Protein AF-A0A8S3J7F2-F1 (afdb_monomer_lite)

Sequence (67 aa):
KHSKCRADFLNRVKLNEQLKQGAKESGKSVPLASIKRQPQGPRQQHLVQTGGNKPQIVEPIPYQFVA

Foldseek 3Di:
DDDCVVVVVVVLVVVLVVLCVVCVVVVHDDPPCVNDPDDDDDDDDDDDDCPPPPDDDDDDDDDDDDD

pLDDT: mean 89.12, std 7.07, range [62.38, 96.38]

Organism: NCBI:txid392030

Secondary structure (DSSP, 8-state):
---HHHHHHHHHHHHHHHHHHHHHHTTPPPPHHHHSPPPP-PPPP-PPP-SS-PPPP--PPPP----

InterPro domains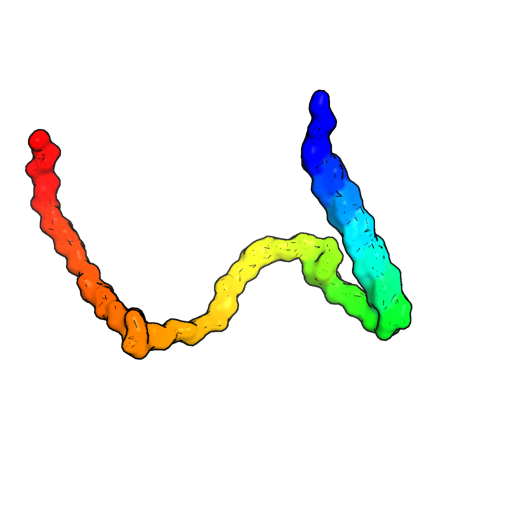:
  IPR001147 Large ribosomal subunit protein eL21 [PTHR20981] 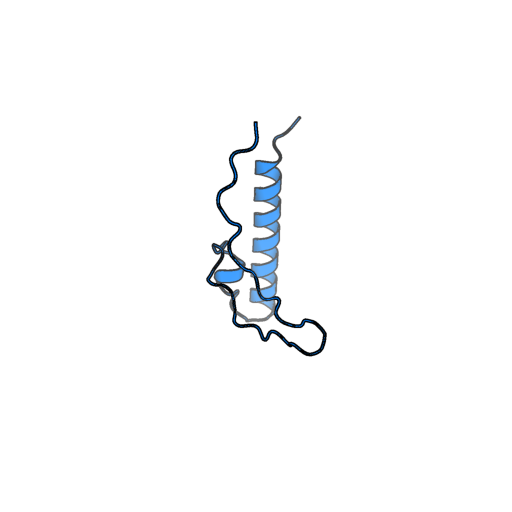(1-67)

Structure (mmCIF, N/CA/C/O backbone):
data_AF-A0A8S3J7F2-F1
#
_entry.id   AF-A0A8S3J7F2-F1
#
loop_
_atom_site.group_PDB
_atom_site.id
_atom_site.type_symbol
_atom_site.label_atom_id
_atom_site.label_alt_id
_atom_site.label_comp_id
_atom_site.label_asym_id
_atom_site.label_entity_id
_atom_site.label_seq_id
_atom_site.pdbx_PDB_ins_code
_atom_site.Cartn_x
_atom_site.Cartn_y
_atom_site.Cartn_z
_atom_site.occupancy
_atom_site.B_iso_or_equiv
_atom_site.auth_seq_id
_atom_site.auth_comp_id
_atom_site.auth_asym_id
_atom_site.auth_atom_id
_atom_site.pdbx_PDB_model_num
ATOM 1 N N . LYS A 1 1 ? -33.719 -5.300 -0.041 1.00 82.69 1 LYS A N 1
ATOM 2 C CA . LYS A 1 1 ? -32.295 -5.719 0.079 1.00 82.69 1 LYS A CA 1
ATOM 3 C C . LYS A 1 1 ? -31.574 -4.726 0.985 1.00 82.69 1 LYS A C 1
ATOM 5 O O . LYS A 1 1 ? -31.713 -3.535 0.750 1.00 82.69 1 LYS A O 1
ATOM 10 N N . HIS A 1 2 ? -30.858 -5.182 2.015 1.00 87.81 2 HIS A N 1
ATOM 11 C CA . HIS A 1 2 ? -30.137 -4.281 2.925 1.00 87.81 2 HIS A CA 1
ATOM 12 C C . HIS A 1 2 ? -28.806 -3.797 2.337 1.00 87.81 2 HIS A C 1
ATOM 14 O O . HIS A 1 2 ? -28.209 -4.463 1.489 1.00 87.81 2 HIS A O 1
ATOM 20 N N . SER A 1 3 ? -28.349 -2.635 2.808 1.00 93.81 3 SER A N 1
ATOM 21 C CA . SER A 1 3 ? -27.082 -2.043 2.383 1.00 93.81 3 SER A CA 1
ATOM 22 C C . SER A 1 3 ? -25.880 -2.804 2.947 1.00 93.81 3 SER A C 1
ATOM 24 O O . SER A 1 3 ? -25.812 -3.099 4.141 1.00 93.81 3 SER A O 1
ATOM 26 N N . LYS A 1 4 ? -24.891 -3.063 2.087 1.00 93.88 4 LYS A N 1
ATOM 27 C CA . LYS A 1 4 ? -23.641 -3.742 2.456 1.00 93.88 4 LYS A CA 1
ATOM 28 C C . LYS A 1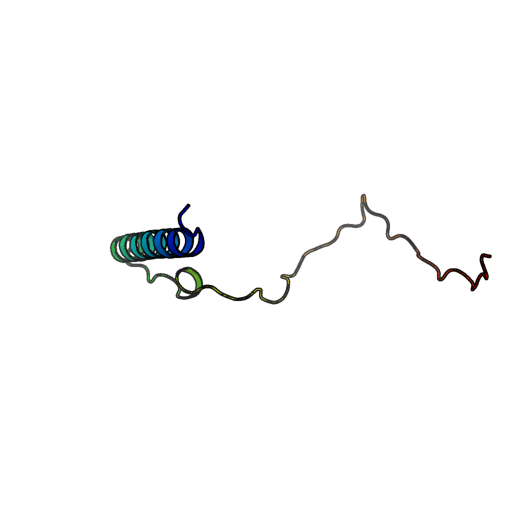 4 ? -22.671 -2.841 3.236 1.00 93.88 4 LYS A C 1
ATOM 30 O O . LYS A 1 4 ? -21.812 -3.365 3.935 1.00 93.88 4 LYS A O 1
ATOM 35 N N . CYS A 1 5 ? -22.822 -1.511 3.186 1.00 94.12 5 CYS A N 1
ATOM 36 C CA . CYS A 1 5 ? -21.908 -0.591 3.881 1.00 94.12 5 CYS A CA 1
ATOM 37 C C . CYS A 1 5 ? -21.979 -0.731 5.412 1.00 94.12 5 CYS A C 1
ATOM 39 O O . CYS A 1 5 ? -20.959 -0.686 6.099 1.00 94.12 5 CYS A O 1
ATOM 41 N N . ARG A 1 6 ? -23.184 -0.959 5.953 1.00 94.75 6 ARG A N 1
ATOM 42 C CA . ARG A 1 6 ? -23.399 -1.189 7.388 1.00 94.75 6 ARG A CA 1
ATOM 43 C C . ARG A 1 6 ? -22.789 -2.518 7.826 1.00 94.75 6 ARG A C 1
ATOM 45 O O . ARG A 1 6 ? -22.188 -2.574 8.895 1.00 94.75 6 ARG A O 1
ATOM 52 N N . ALA A 1 7 ? -22.932 -3.558 7.004 1.00 95.50 7 ALA A N 1
ATOM 53 C CA . ALA A 1 7 ? -22.373 -4.877 7.280 1.00 95.50 7 ALA A CA 1
ATOM 54 C C . ALA A 1 7 ? -20.837 -4.831 7.355 1.00 95.50 7 ALA A C 1
ATOM 56 O O . ALA A 1 7 ? -20.272 -5.304 8.337 1.00 95.50 7 ALA A O 1
ATOM 57 N N . ASP A 1 8 ? -20.176 -4.177 6.392 1.00 94.00 8 ASP A N 1
ATOM 58 C CA . ASP A 1 8 ? -18.718 -3.980 6.409 1.00 94.00 8 ASP A CA 1
ATOM 59 C C . ASP A 1 8 ? -18.245 -3.244 7.675 1.00 94.00 8 ASP A C 1
ATOM 61 O O . ASP A 1 8 ? -17.329 -3.684 8.373 1.00 94.00 8 ASP A O 1
ATOM 65 N N . PHE A 1 9 ? -18.939 -2.163 8.045 1.00 93.94 9 PHE A N 1
ATOM 66 C CA . PHE A 1 9 ? -18.640 -1.431 9.274 1.00 93.94 9 PHE A CA 1
ATOM 67 C C . PHE A 1 9 ? -18.751 -2.312 10.527 1.00 93.94 9 PHE A C 1
ATOM 69 O O . PHE A 1 9 ? -17.853 -2.282 11.369 1.00 93.94 9 PHE A O 1
ATOM 76 N N . LEU A 1 10 ? -19.834 -3.086 10.665 1.00 95.00 10 LEU A N 1
ATOM 77 C CA . LEU A 1 10 ? -20.051 -3.949 11.831 1.00 95.00 10 LEU A CA 1
ATOM 78 C C . LEU A 1 10 ? -19.013 -5.071 11.912 1.00 95.00 10 LEU A C 1
ATOM 80 O O . LEU A 1 10 ? -18.517 -5.357 13.001 1.00 95.00 10 LEU A O 1
ATOM 84 N N . ASN A 1 11 ? -18.643 -5.658 10.773 1.00 94.62 11 ASN A N 1
ATOM 85 C CA . ASN A 1 11 ? -17.580 -6.658 10.703 1.00 94.62 11 ASN A CA 1
ATOM 86 C C . ASN A 1 11 ? -16.249 -6.075 11.199 1.00 94.62 11 ASN A C 1
ATOM 88 O O . ASN A 1 11 ? -15.584 -6.687 12.032 1.00 94.62 11 ASN A O 1
ATOM 92 N N . ARG A 1 12 ? -15.901 -4.850 10.781 1.00 93.81 12 ARG A N 1
ATOM 93 C CA . ARG A 1 12 ? -14.688 -4.167 11.256 1.00 93.81 12 ARG A CA 1
ATOM 94 C C . ARG A 1 12 ? -14.712 -3.875 12.759 1.00 93.81 12 ARG A C 1
ATOM 96 O O . ARG A 1 12 ? -13.684 -4.015 13.412 1.00 93.81 12 ARG A O 1
AT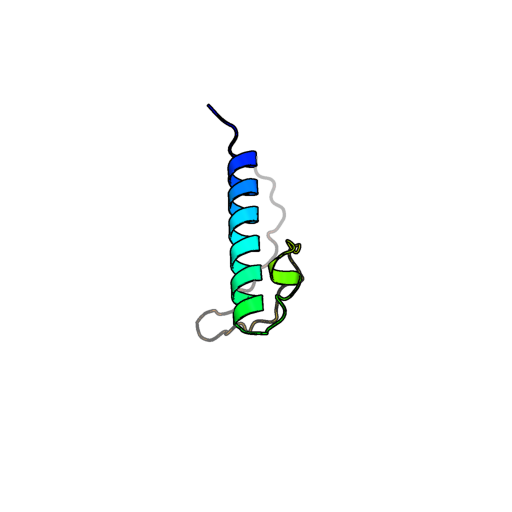OM 103 N N . VAL A 1 13 ? -15.852 -3.457 13.316 1.00 94.25 13 VAL A N 1
ATOM 104 C CA . VAL A 1 13 ? -15.974 -3.200 14.765 1.00 94.25 13 VAL A CA 1
ATOM 105 C C . VAL A 1 13 ? -15.695 -4.472 15.566 1.00 94.25 13 VAL A C 1
ATOM 107 O O . VAL A 1 13 ? -14.870 -4.432 16.476 1.00 94.25 13 VAL A O 1
ATOM 110 N N . LYS A 1 14 ? -16.296 -5.601 15.170 1.00 94.56 14 LYS A N 1
ATOM 111 C CA . LYS A 1 14 ? -16.076 -6.901 15.821 1.00 94.56 14 LYS A CA 1
ATOM 112 C C . LYS A 1 14 ? -14.607 -7.334 15.765 1.00 94.56 14 LYS A C 1
ATOM 114 O O . LYS A 1 14 ? -14.043 -7.700 16.791 1.00 94.56 14 LYS A O 1
ATOM 119 N N . LEU A 1 15 ? -13.970 -7.229 14.595 1.00 92.25 15 LEU A N 1
ATOM 120 C CA . LEU A 1 15 ? -12.544 -7.550 14.434 1.00 92.25 15 LEU A CA 1
ATOM 121 C C . LEU A 1 15 ? -11.654 -6.658 15.317 1.00 92.25 15 LEU A C 1
ATOM 123 O O . LEU A 1 15 ? -10.735 -7.142 15.973 1.00 92.25 15 LEU A O 1
ATOM 127 N N . ASN A 1 16 ? -11.954 -5.358 15.393 1.00 92.81 16 ASN A N 1
ATOM 128 C CA . ASN A 1 16 ? -11.209 -4.425 16.239 1.00 92.81 16 ASN A CA 1
ATOM 129 C C . ASN A 1 16 ? -11.334 -4.752 17.737 1.00 92.81 16 ASN A C 1
ATOM 131 O O . ASN A 1 16 ? -10.369 -4.568 18.478 1.00 92.81 16 ASN A O 1
ATOM 135 N N . GLU A 1 17 ? -12.504 -5.193 18.204 1.00 91.62 17 GLU A N 1
ATOM 136 C CA . GLU A 1 17 ? -12.713 -5.600 19.601 1.00 91.62 17 GLU A CA 1
ATOM 137 C C . GLU A 1 17 ? -11.934 -6.869 19.950 1.00 91.62 17 GLU A C 1
ATOM 139 O O . GLU A 1 17 ? -11.259 -6.890 20.980 1.00 91.62 17 GLU A O 1
ATOM 144 N N . GLN A 1 18 ? -11.937 -7.867 19.063 1.00 90.94 18 GLN A N 1
ATOM 145 C CA . GLN A 1 18 ? -11.149 -9.096 19.221 1.00 90.94 18 GLN A CA 1
ATOM 146 C C . GLN A 1 18 ? -9.646 -8.799 19.318 1.00 90.94 18 GLN A C 1
ATOM 148 O O . GLN A 1 18 ? -8.976 -9.275 20.233 1.00 90.94 18 GLN A O 1
ATOM 153 N N . LEU A 1 19 ? -9.117 -7.941 18.436 1.00 89.06 19 LEU A N 1
ATOM 154 C CA . LEU A 1 19 ? -7.707 -7.532 18.476 1.00 89.06 19 LEU A CA 1
ATOM 155 C C . LEU A 1 19 ? -7.350 -6.798 19.776 1.00 89.06 19 LEU A C 1
ATOM 157 O O . LEU A 1 19 ? -6.274 -7.010 20.333 1.00 89.06 19 LEU A O 1
ATOM 161 N N . LYS A 1 20 ? -8.251 -5.949 20.288 1.00 88.38 20 LYS A N 1
ATOM 162 C CA . LYS A 1 20 ? -8.061 -5.272 21.580 1.00 88.38 20 LYS A CA 1
ATOM 163 C C . LYS A 1 20 ? -8.056 -6.251 22.750 1.00 88.38 20 LYS A C 1
ATOM 165 O O . LYS A 1 20 ? -7.268 -6.054 23.669 1.00 88.38 20 LYS A O 1
ATOM 170 N N . GLN A 1 21 ? -8.926 -7.258 22.740 1.00 90.00 21 GLN A N 1
ATOM 171 C CA . GLN A 1 21 ? -8.980 -8.279 23.789 1.00 90.00 21 GLN A CA 1
ATOM 172 C C . GLN A 1 21 ? -7.712 -9.141 23.790 1.00 90.00 21 GLN A C 1
ATOM 174 O O . GLN A 1 21 ? -7.021 -9.170 24.805 1.00 90.00 21 GLN A O 1
ATOM 179 N N . GLY A 1 22 ? -7.314 -9.706 22.644 1.00 87.25 22 GLY A N 1
ATOM 180 C CA . GLY A 1 22 ? -6.097 -10.528 22.559 1.00 87.25 22 GLY A CA 1
ATOM 181 C C . GLY A 1 22 ? -4.808 -9.763 22.902 1.00 87.25 22 GLY A C 1
ATOM 182 O O . GLY A 1 22 ? -3.856 -10.315 23.453 1.00 87.25 22 GLY A O 1
ATOM 183 N N . ALA A 1 23 ? -4.766 -8.457 22.641 1.00 86.25 23 ALA A N 1
ATOM 184 C CA . ALA A 1 23 ? -3.651 -7.612 23.059 1.00 86.25 23 ALA A CA 1
ATOM 185 C C . ALA A 1 23 ? -3.624 -7.356 24.573 1.00 86.25 23 ALA A C 1
ATOM 187 O O . ALA A 1 23 ? -2.559 -7.422 25.183 1.00 86.25 23 ALA A O 1
ATOM 188 N N . LYS A 1 24 ? -4.792 -7.144 25.198 1.00 86.44 24 LYS A N 1
ATOM 189 C CA . LYS A 1 24 ? -4.894 -7.082 26.665 1.00 86.44 24 LYS A CA 1
ATOM 190 C C . LYS A 1 24 ? -4.430 -8.390 27.311 1.00 86.44 24 LYS A C 1
ATOM 192 O O . LYS A 1 24 ? -3.685 -8.334 28.280 1.00 86.44 24 LYS A O 1
ATOM 197 N N . GLU A 1 25 ? -4.823 -9.536 26.759 1.00 89.19 25 GLU A N 1
ATOM 198 C CA . GLU A 1 25 ? -4.431 -10.866 27.254 1.00 89.19 25 GLU A CA 1
ATOM 199 C C . GLU A 1 25 ? -2.929 -11.131 27.100 1.00 89.19 25 GLU A C 1
ATOM 201 O O . GLU A 1 25 ? -2.283 -11.626 28.017 1.00 89.19 25 GLU A O 1
ATOM 206 N N . SER A 1 26 ? -2.347 -10.751 25.960 1.00 85.94 26 SER A N 1
ATOM 207 C CA . SER A 1 26 ? -0.906 -10.899 25.705 1.00 85.94 26 SER A CA 1
ATOM 208 C C . SER A 1 26 ? -0.034 -9.829 26.377 1.00 85.94 26 SER A C 1
ATOM 210 O O . SER A 1 26 ? 1.189 -9.867 26.229 1.00 85.94 26 SER A O 1
ATOM 212 N N . GLY A 1 27 ? -0.635 -8.862 27.083 1.00 81.06 27 GLY A N 1
ATOM 213 C CA . GLY A 1 27 ? 0.064 -7.752 27.741 1.00 81.06 27 GLY A CA 1
ATOM 214 C C . GLY A 1 27 ? 0.742 -6.766 26.780 1.00 81.06 27 GLY A C 1
ATOM 215 O O . GLY A 1 27 ? 1.519 -5.916 27.214 1.00 81.06 27 GLY A O 1
ATOM 216 N N . LYS A 1 28 ? 0.474 -6.866 25.473 1.00 81.00 28 LYS A N 1
ATOM 217 C CA . LYS A 1 28 ? 1.048 -6.000 24.432 1.00 81.00 28 LYS A CA 1
ATOM 218 C C . LYS A 1 28 ? 0.051 -4.906 24.067 1.00 81.00 28 LYS A C 1
ATOM 220 O O . LYS A 1 28 ? -1.152 -5.135 24.017 1.00 81.00 28 LYS A O 1
ATOM 225 N N . SER A 1 29 ? 0.526 -3.700 23.762 1.00 76.88 29 SER A N 1
ATOM 226 C CA . SER A 1 29 ? -0.357 -2.673 23.204 1.00 76.88 29 SER A CA 1
ATOM 227 C C . SER A 1 29 ? -0.713 -3.027 21.757 1.00 76.88 29 SER A C 1
ATOM 229 O O . SER A 1 29 ? 0.149 -3.421 20.971 1.00 76.88 29 SER A O 1
ATOM 231 N N . VAL A 1 30 ? -1.989 -2.890 21.375 1.00 76.12 30 VAL A N 1
ATOM 232 C CA . VAL A 1 30 ? -2.351 -2.974 19.952 1.00 76.12 30 VAL A CA 1
ATOM 233 C C . VAL A 1 30 ? -1.738 -1.761 19.252 1.00 76.12 30 VAL A C 1
ATOM 235 O O . VAL A 1 30 ? -2.058 -0.632 19.644 1.00 76.12 30 VAL A O 1
ATOM 238 N N . PRO A 1 31 ? -0.926 -1.935 18.194 1.00 77.12 31 PRO A N 1
ATOM 239 C CA . PRO A 1 31 ? -0.457 -0.805 17.410 1.00 77.12 31 PRO A CA 1
ATOM 240 C C . PRO A 1 31 ? -1.663 -0.044 16.857 1.00 77.12 31 PRO A C 1
ATOM 242 O O . PRO A 1 31 ? -2.556 -0.642 16.253 1.00 77.12 31 PRO A O 1
ATOM 245 N N . LEU A 1 32 ? -1.690 1.282 17.016 1.00 68.12 32 LEU A N 1
ATOM 246 C CA . LEU A 1 32 ? -2.801 2.121 16.549 1.00 68.12 32 LEU A CA 1
ATOM 247 C C . LEU A 1 32 ? -3.051 1.970 15.036 1.00 68.12 32 LEU A C 1
ATOM 249 O O . LEU A 1 32 ? -4.188 2.098 14.585 1.00 68.12 32 LEU A O 1
ATOM 253 N N . ALA A 1 33 ? -2.002 1.623 14.284 1.00 62.38 33 ALA A N 1
ATOM 254 C CA . ALA A 1 33 ? -2.046 1.275 12.866 1.00 62.38 33 ALA A CA 1
ATOM 255 C C . ALA A 1 33 ? -2.898 0.029 12.546 1.00 62.38 33 ALA A C 1
ATOM 257 O O . ALA A 1 33 ? -3.399 -0.077 11.434 1.00 62.38 33 ALA A O 1
ATOM 258 N N . SER A 1 34 ? -3.103 -0.883 13.504 1.00 73.94 34 SER A N 1
ATOM 259 C CA . SER A 1 34 ? -3.924 -2.093 13.314 1.00 73.94 34 SER A CA 1
ATOM 260 C C . SER A 1 34 ? -5.418 -1.834 13.540 1.00 73.94 34 SER A C 1
ATOM 262 O O . SER A 1 34 ? -6.258 -2.519 12.972 1.00 73.94 34 SER A O 1
ATOM 264 N N . ILE A 1 35 ? -5.770 -0.836 14.362 1.00 86.88 35 ILE A N 1
ATOM 265 C CA . ILE A 1 35 ? -7.171 -0.482 14.670 1.00 86.88 35 ILE A CA 1
ATOM 266 C C . ILE A 1 35 ? -7.677 0.625 13.738 1.00 86.88 35 ILE A C 1
ATOM 268 O O . ILE A 1 35 ? -8.844 0.628 13.326 1.00 86.88 35 ILE A O 1
ATOM 272 N N . LYS A 1 36 ? -6.819 1.607 13.436 1.00 89.12 36 LYS A N 1
ATOM 273 C CA . LYS A 1 36 ? -7.135 2.712 12.529 1.00 89.12 36 LYS A CA 1
ATOM 274 C C . LYS A 1 36 ? -6.753 2.330 11.107 1.00 89.12 36 LYS A C 1
ATOM 276 O O . LYS A 1 36 ? -5.616 1.955 10.853 1.00 89.12 36 LYS A O 1
ATOM 281 N N . ARG A 1 37 ? -7.677 2.535 10.168 1.00 89.75 37 ARG A N 1
ATOM 282 C CA . ARG A 1 37 ? -7.389 2.418 8.734 1.00 89.75 37 ARG A CA 1
ATOM 283 C C . ARG A 1 37 ? -6.324 3.445 8.351 1.00 89.75 37 ARG A C 1
ATOM 285 O O . ARG A 1 37 ? -6.522 4.631 8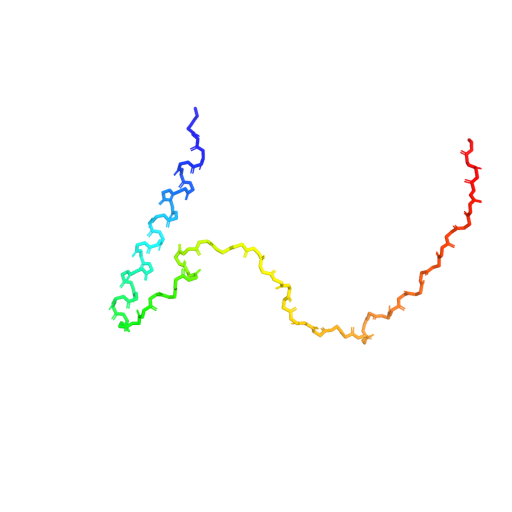.608 1.00 89.75 37 ARG A O 1
ATOM 292 N N . GLN A 1 38 ? -5.235 2.981 7.751 1.00 89.94 38 GLN A N 1
ATOM 293 C CA . GLN A 1 38 ? -4.209 3.844 7.177 1.00 89.94 38 GLN A CA 1
ATOM 294 C C . GLN A 1 38 ? -4.457 3.999 5.672 1.00 89.94 38 GLN A C 1
ATOM 296 O O . GLN A 1 38 ? -4.888 3.036 5.031 1.00 89.94 38 GLN A O 1
ATOM 301 N N . PRO A 1 39 ? -4.222 5.189 5.098 1.00 91.38 39 PRO A N 1
ATOM 302 C CA . PRO A 1 39 ? -4.159 5.333 3.651 1.00 91.38 39 PRO A CA 1
ATOM 303 C C . PRO A 1 39 ? -2.977 4.533 3.086 1.00 91.38 39 PRO A C 1
ATOM 305 O O . PRO A 1 39 ? -2.075 4.121 3.817 1.00 91.38 39 PRO A O 1
ATOM 308 N N . GLN A 1 40 ? -2.977 4.327 1.770 1.00 92.88 40 GLN A N 1
ATOM 309 C CA . GLN A 1 40 ? -1.833 3.723 1.091 1.00 92.88 40 GLN A CA 1
ATOM 310 C C . GLN A 1 40 ? -0.618 4.646 1.227 1.00 92.88 40 GLN A C 1
ATOM 312 O O . GLN A 1 40 ? -0.673 5.814 0.842 1.00 92.88 40 GLN A O 1
ATOM 317 N N . GLY A 1 41 ? 0.453 4.120 1.820 1.00 91.94 41 GLY A N 1
ATOM 318 C CA . GLY A 1 41 ? 1.725 4.824 1.946 1.00 91.94 41 GLY A CA 1
ATOM 319 C C . GLY A 1 41 ? 2.554 4.761 0.657 1.00 91.94 41 GLY A C 1
ATOM 320 O O . GLY A 1 41 ? 2.140 4.141 -0.327 1.00 91.94 41 GLY A O 1
ATOM 321 N N . PRO A 1 42 ? 3.752 5.370 0.658 1.00 96.38 42 PRO A N 1
ATOM 322 C CA . PRO A 1 42 ? 4.728 5.178 -0.408 1.00 96.38 42 PRO A CA 1
ATOM 323 C C . PRO A 1 42 ? 5.045 3.692 -0.608 1.00 96.38 42 PRO A C 1
ATOM 325 O O . PRO A 1 42 ? 5.042 2.906 0.344 1.00 96.38 42 PRO A O 1
ATOM 328 N N . ARG A 1 43 ? 5.335 3.299 -1.854 1.00 95.06 43 ARG A N 1
ATOM 329 C CA . ARG A 1 43 ? 5.747 1.923 -2.157 1.00 95.06 43 ARG A CA 1
ATOM 330 C C . ARG A 1 43 ? 7.040 1.603 -1.406 1.00 95.06 43 ARG A C 1
ATOM 332 O O . ARG A 1 43 ? 7.955 2.422 -1.371 1.00 95.06 43 ARG A O 1
ATOM 339 N N . GLN A 1 44 ? 7.108 0.409 -0.824 1.00 95.25 44 GLN A N 1
ATOM 340 C CA . GLN A 1 44 ? 8.331 -0.073 -0.188 1.00 95.25 44 GLN A CA 1
ATOM 341 C C . GLN A 1 44 ? 9.414 -0.357 -1.236 1.00 95.25 44 GLN A C 1
ATOM 343 O O . GLN A 1 44 ? 9.125 -0.586 -2.414 1.00 95.25 44 GLN A O 1
ATOM 348 N N . GLN A 1 45 ? 10.669 -0.357 -0.789 1.00 96.00 45 GLN A N 1
ATOM 349 C CA . GLN A 1 45 ? 11.798 -0.770 -1.615 1.00 96.00 45 GLN A CA 1
ATOM 350 C C . GLN A 1 45 ? 11.640 -2.231 -2.056 1.00 96.00 45 GLN A C 1
ATOM 352 O O . GLN A 1 45 ? 11.226 -3.084 -1.273 1.00 96.00 45 GLN A O 1
ATOM 357 N N . HIS A 1 46 ? 11.982 -2.520 -3.308 1.00 94.88 46 HIS A N 1
ATOM 358 C CA . HIS A 1 46 ? 12.042 -3.881 -3.830 1.00 94.88 46 HIS A CA 1
ATOM 359 C C . HIS A 1 46 ? 13.208 -4.003 -4.814 1.00 94.88 46 HIS A C 1
ATOM 361 O O . HIS A 1 46 ? 13.635 -3.008 -5.400 1.00 94.88 46 HIS A O 1
ATOM 367 N N . LEU A 1 47 ? 13.722 -5.221 -4.980 1.00 94.00 47 LEU A N 1
ATOM 368 C CA . LEU A 1 47 ? 14.817 -5.525 -5.896 1.00 94.00 47 LEU A CA 1
ATOM 369 C C . LEU A 1 47 ? 14.255 -6.143 -7.180 1.00 94.00 47 LEU A C 1
ATOM 371 O O . LEU A 1 47 ? 13.504 -7.115 -7.125 1.00 94.00 47 LEU A O 1
ATOM 375 N N . VAL A 1 48 ? 14.640 -5.591 -8.331 1.00 90.94 48 VAL A N 1
ATOM 376 C CA . VAL A 1 48 ? 14.280 -6.116 -9.656 1.00 90.94 48 VAL A CA 1
ATOM 377 C C . VAL A 1 48 ? 15.490 -6.841 -10.240 1.00 90.94 48 VAL A C 1
ATOM 379 O O . VAL A 1 48 ? 16.542 -6.236 -10.431 1.00 90.94 48 VAL A O 1
ATOM 382 N N . GLN A 1 49 ? 15.354 -8.143 -10.505 1.00 92.69 49 GLN A N 1
ATOM 383 C CA . GLN A 1 49 ? 16.413 -8.968 -11.096 1.00 92.69 49 GLN A CA 1
ATOM 384 C C . GLN A 1 49 ? 16.284 -9.023 -12.622 1.00 92.69 49 GLN A C 1
ATOM 386 O O . GLN A 1 49 ? 15.191 -9.206 -13.154 1.00 92.69 49 GLN A O 1
ATOM 391 N N . THR A 1 50 ? 17.412 -8.933 -13.327 1.00 89.69 50 THR A N 1
ATOM 392 C CA . THR A 1 50 ? 17.475 -8.924 -14.801 1.00 89.69 50 THR A CA 1
ATOM 393 C C . THR A 1 50 ? 17.755 -10.296 -15.424 1.00 89.69 50 THR A C 1
ATOM 395 O O . THR A 1 50 ? 17.751 -10.423 -16.645 1.00 89.69 50 THR A O 1
ATOM 398 N N . GLY A 1 51 ? 17.967 -11.343 -14.613 1.00 86.62 51 GLY A N 1
ATOM 399 C CA . GLY A 1 51 ? 18.387 -12.669 -15.092 1.00 86.62 51 GLY A CA 1
ATOM 400 C C . GLY A 1 51 ? 17.398 -13.350 -16.049 1.00 86.62 51 GLY A C 1
ATOM 401 O O . GLY A 1 51 ? 17.821 -13.997 -17.001 1.00 86.62 51 GLY A O 1
ATOM 402 N N . GLY A 1 52 ? 16.090 -13.164 -15.834 1.00 85.25 52 GLY A N 1
ATOM 403 C CA . GLY A 1 52 ? 15.017 -13.664 -16.711 1.00 85.25 52 GLY A CA 1
ATOM 404 C C . GLY A 1 52 ? 14.174 -12.565 -17.364 1.00 85.25 52 GLY A C 1
ATOM 405 O O . GLY A 1 52 ? 13.251 -12.866 -18.113 1.00 85.25 52 GLY A O 1
ATOM 406 N N . ASN A 1 53 ? 14.479 -11.297 -17.077 1.00 87.56 53 ASN A N 1
ATOM 407 C CA . ASN A 1 53 ? 13.742 -10.137 -17.567 1.00 87.56 53 ASN A CA 1
ATOM 408 C C . ASN A 1 53 ? 14.737 -9.100 -18.095 1.00 87.56 53 ASN A C 1
ATOM 410 O O . ASN A 1 53 ? 15.218 -8.237 -17.355 1.00 87.56 53 ASN A O 1
ATOM 414 N N . LYS A 1 54 ? 15.099 -9.240 -19.375 1.00 90.38 54 LYS A N 1
ATOM 415 C CA . LYS A 1 54 ? 15.987 -8.288 -20.043 1.00 90.38 54 LYS A CA 1
ATOM 416 C C . LYS A 1 54 ? 15.238 -6.963 -20.222 1.00 90.38 54 LYS A C 1
ATOM 418 O O . LYS A 1 54 ? 14.127 -6.988 -20.749 1.00 90.38 54 LYS A O 1
ATOM 423 N N . PRO A 1 55 ? 15.827 -5.819 -19.836 1.00 92.94 55 PRO A N 1
ATOM 424 C CA . PRO A 1 55 ? 15.235 -4.521 -20.125 1.00 92.94 55 PRO A CA 1
ATOM 425 C C . PRO A 1 55 ? 14.986 -4.367 -21.628 1.00 92.94 55 PRO A C 1
ATOM 427 O O . PRO A 1 55 ? 15.889 -4.594 -22.435 1.00 92.94 55 PRO A O 1
ATOM 430 N N . GLN A 1 56 ? 13.762 -3.997 -21.998 1.00 92.81 56 GLN A N 1
ATOM 431 C CA . GLN A 1 56 ? 13.406 -3.712 -23.382 1.00 92.81 56 GLN A CA 1
ATOM 432 C C . GLN A 1 56 ? 13.643 -2.230 -23.675 1.00 92.81 56 GLN A C 1
ATOM 434 O O . GLN A 1 56 ? 13.184 -1.362 -22.933 1.00 92.81 56 GLN A O 1
ATOM 439 N N . ILE A 1 57 ? 14.346 -1.950 -24.772 1.00 94.50 57 ILE A N 1
ATOM 440 C CA . ILE A 1 57 ? 14.484 -0.595 -25.305 1.00 94.50 57 ILE A CA 1
ATOM 441 C C . ILE A 1 57 ? 13.190 -0.265 -26.052 1.00 94.50 57 ILE A C 1
ATOM 443 O O . ILE A 1 57 ? 12.742 -1.046 -26.892 1.00 94.50 57 ILE A O 1
ATOM 447 N N . VAL A 1 58 ? 12.575 0.867 -25.714 1.00 95.19 58 VAL A N 1
ATOM 448 C CA . VAL A 1 58 ? 11.352 1.365 -26.354 1.00 95.19 58 VAL A CA 1
ATOM 449 C C . VAL A 1 58 ? 11.675 2.710 -26.993 1.00 95.19 58 VAL A C 1
ATOM 451 O O . VAL A 1 58 ? 12.231 3.585 -26.332 1.00 95.19 58 VAL A O 1
ATOM 454 N N . GLU A 1 59 ? 11.327 2.864 -28.268 1.00 95.00 59 GLU A N 1
ATOM 455 C CA . GLU A 1 59 ? 11.574 4.073 -29.055 1.00 95.00 59 GLU A CA 1
ATOM 456 C C . GLU A 1 59 ? 10.250 4.765 -29.411 1.00 95.00 59 GLU A C 1
ATOM 458 O O . GLU A 1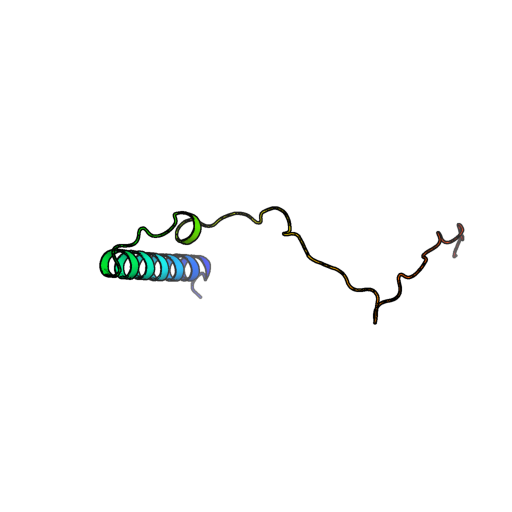 59 ? 9.221 4.093 -29.558 1.00 95.00 59 GLU A O 1
ATOM 463 N N . PRO A 1 60 ? 10.234 6.105 -29.523 1.00 95.94 60 PRO A N 1
ATOM 464 C CA . PRO A 1 60 ? 9.049 6.824 -29.965 1.00 95.94 60 PRO A CA 1
ATOM 465 C C . PRO A 1 60 ? 8.698 6.452 -31.411 1.00 95.94 60 PRO A C 1
ATOM 467 O O . PRO A 1 60 ? 9.564 6.359 -32.278 1.00 95.94 60 PRO A O 1
ATOM 470 N N . ILE A 1 61 ? 7.404 6.280 -31.676 1.00 94.12 61 ILE A N 1
ATOM 471 C CA . ILE A 1 61 ? 6.883 6.010 -33.019 1.00 94.12 61 ILE A CA 1
ATOM 472 C C . ILE A 1 61 ? 6.778 7.345 -33.779 1.00 94.12 61 ILE A C 1
ATOM 474 O O . ILE A 1 61 ? 6.325 8.333 -33.191 1.00 94.12 61 ILE A O 1
ATOM 478 N N . PRO A 1 62 ? 7.178 7.414 -35.064 1.00 94.31 62 PRO A N 1
ATOM 479 C CA . PRO A 1 62 ? 7.030 8.628 -35.862 1.00 94.31 62 PRO A CA 1
ATOM 480 C C . PRO A 1 62 ? 5.556 9.016 -36.047 1.00 94.31 62 PRO A C 1
ATOM 482 O O . PRO A 1 62 ? 4.662 8.170 -36.031 1.00 94.31 62 PRO A O 1
ATOM 485 N N . TYR A 1 63 ? 5.301 10.311 -36.262 1.00 93.88 63 TYR A N 1
ATOM 486 C CA . TYR A 1 63 ? 3.964 10.800 -36.600 1.00 93.88 63 TYR A CA 1
ATOM 487 C C . TYR A 1 63 ? 3.471 10.157 -37.901 1.00 93.88 63 TYR A C 1
ATOM 489 O O . TYR A 1 63 ? 4.148 10.219 -38.928 1.00 93.88 63 TYR A O 1
ATOM 497 N N . GLN A 1 64 ? 2.270 9.587 -37.859 1.00 87.81 64 GLN A N 1
ATOM 498 C CA . GLN A 1 64 ? 1.597 9.021 -39.018 1.00 87.81 64 GLN A CA 1
ATOM 499 C C . GLN A 1 64 ? 0.157 9.530 -39.053 1.00 87.81 64 GLN A C 1
ATOM 501 O O . GLN A 1 64 ? -0.583 9.396 -38.079 1.00 87.81 64 GLN A O 1
ATOM 506 N N . PHE A 1 65 ? -0.244 10.107 -40.184 1.00 84.31 65 PHE A N 1
ATOM 507 C CA . PHE A 1 65 ? -1.649 10.375 -40.463 1.00 84.31 65 PHE A CA 1
ATOM 508 C C . PHE A 1 65 ? -2.276 9.089 -41.008 1.00 84.31 65 PHE A C 1
ATOM 510 O O . PHE A 1 65 ? -1.877 8.609 -42.069 1.00 84.31 65 PHE A O 1
ATOM 517 N N . VAL A 1 66 ? -3.209 8.505 -40.256 1.00 82.62 66 VAL A N 1
ATOM 518 C CA . VAL A 1 66 ? -3.975 7.321 -40.667 1.00 82.62 66 VAL A CA 1
ATOM 519 C C . VAL A 1 66 ? -5.396 7.798 -40.960 1.00 82.62 66 VAL A C 1
ATOM 521 O O . VAL A 1 66 ? -6.072 8.267 -40.044 1.00 82.62 66 VAL A O 1
ATOM 524 N N . ALA A 1 67 ? -5.794 7.752 -42.232 1.00 71.50 67 ALA A N 1
ATOM 525 C CA . ALA A 1 67 ? -7.145 8.058 -42.708 1.00 71.50 67 ALA A CA 1
ATOM 526 C C . ALA A 1 67 ? -7.924 6.770 -42.978 1.00 71.50 67 ALA A C 1
ATOM 528 O O . ALA A 1 67 ? -7.279 5.796 -43.434 1.00 71.50 67 ALA A O 1
#

Radius of gyration: 24.47 Å; chains: 1; bounding box: 51×24×70 Å